Protein AF-A0A969GEF2-F1 (afdb_monomer_lite)

Radius of gyration: 19.79 Å; chains: 1; bounding box: 37×40×60 Å

Foldseek 3Di:
DVVVVVVVCVVVVPPDPPPVFQWDWDADPQFIFTATPVRHGQGDRAFNDWDGDDPQWIWTAHPQFIFIAGSNRHTPGDRHHNDDDPPPDDPDPPPDDD

Secondary structure (DSSP, 8-state):
--HHHHHHHHHHTTS--------EEEEETTEEEEE-TT--EEEEEEESEEPPPBTTEEEEEETTEEEEEETT--EEEEEEES----TT--S-------

Structure (mmCIF, N/CA/C/O backbone):
data_AF-A0A969GEF2-F1
#
_entry.id   AF-A0A969GEF2-F1
#
loop_
_atom_site.group_PDB
_atom_site.id
_atom_site.type_symbol
_atom_site.label_atom_id
_atom_site.label_alt_id
_atom_site.label_comp_id
_atom_site.label_asym_id
_atom_site.label_entity_id
_atom_site.label_seq_id
_atom_site.pdbx_PDB_ins_code
_atom_site.Cartn_x
_atom_site.Cartn_y
_atom_site.Cartn_z
_atom_site.occupancy
_atom_site.B_iso_or_equiv
_atom_site.auth_seq_id
_atom_site.auth_comp_id
_atom_site.auth_asym_id
_atom_site.auth_atom_id
_atom_site.pdbx_PDB_model_num
ATOM 1 N N . MET A 1 1 ? 26.953 -11.113 44.755 1.00 65.56 1 MET A N 1
ATOM 2 C CA . MET A 1 1 ? 27.194 -11.676 43.407 1.00 65.56 1 MET A CA 1
ATOM 3 C C . MET A 1 1 ? 25.943 -12.268 42.740 1.00 65.56 1 MET A C 1
ATOM 5 O O . MET A 1 1 ? 25.931 -12.349 41.527 1.00 65.56 1 MET A O 1
ATOM 9 N N . GLN A 1 2 ? 24.857 -12.590 43.465 1.00 53.56 2 GLN A N 1
ATOM 10 C CA . GLN A 1 2 ? 23.632 -13.166 42.866 1.00 53.56 2 GLN A CA 1
ATOM 11 C C . GLN A 1 2 ? 22.515 -12.143 42.543 1.00 53.56 2 GLN A C 1
ATOM 13 O O . GLN A 1 2 ? 21.605 -12.444 41.783 1.00 53.56 2 GLN A O 1
ATOM 18 N N . LYS A 1 3 ? 22.599 -10.907 43.067 1.00 56.09 3 LYS A N 1
ATOM 19 C CA . LYS A 1 3 ? 21.595 -9.843 42.836 1.00 56.09 3 LYS A CA 1
ATOM 20 C C . LYS A 1 3 ? 21.716 -9.151 41.464 1.00 56.09 3 LYS A C 1
ATOM 22 O O . LYS A 1 3 ? 20.716 -8.696 40.929 1.00 56.09 3 LYS A O 1
ATOM 27 N N . ILE A 1 4 ? 22.919 -9.107 40.882 1.00 57.91 4 ILE A N 1
ATOM 28 C CA . ILE A 1 4 ? 23.176 -8.496 39.560 1.00 57.91 4 ILE A CA 1
ATOM 29 C C . ILE A 1 4 ? 22.691 -9.416 38.424 1.00 57.91 4 ILE A C 1
ATOM 31 O O . ILE A 1 4 ? 22.167 -8.934 37.426 1.00 57.91 4 ILE A O 1
ATOM 35 N N . LEU A 1 5 ? 22.773 -10.739 38.614 1.00 57.12 5 LEU A N 1
ATOM 36 C CA . LEU A 1 5 ? 22.348 -11.734 37.624 1.00 57.12 5 LEU A CA 1
ATOM 37 C C . LEU A 1 5 ? 20.826 -11.699 37.368 1.00 57.12 5 LEU A C 1
ATOM 39 O O . LEU A 1 5 ? 20.389 -11.872 36.239 1.00 57.12 5 LEU A O 1
ATOM 43 N N . ILE A 1 6 ? 20.021 -11.411 38.399 1.00 64.50 6 ILE A N 1
ATOM 44 C CA . ILE A 1 6 ? 18.550 -11.340 38.303 1.00 64.50 6 ILE A CA 1
ATOM 45 C C . ILE A 1 6 ? 18.090 -10.096 37.521 1.00 64.50 6 ILE A C 1
ATOM 47 O O . ILE A 1 6 ? 17.159 -10.184 36.728 1.00 64.50 6 ILE A O 1
ATOM 51 N N . LEU A 1 7 ? 18.765 -8.953 37.686 1.00 61.06 7 LEU A N 1
ATOM 52 C CA . LEU A 1 7 ? 18.462 -7.724 36.937 1.00 61.06 7 LEU A CA 1
ATOM 53 C C . LEU A 1 7 ? 18.796 -7.859 35.445 1.00 61.06 7 LEU A C 1
ATOM 55 O O . LEU A 1 7 ? 18.048 -7.375 34.604 1.00 61.06 7 LEU A O 1
ATOM 59 N N . ILE A 1 8 ? 19.876 -8.571 35.117 1.00 65.50 8 ILE A N 1
ATOM 60 C CA . ILE A 1 8 ? 20.242 -8.892 33.733 1.00 65.50 8 ILE A CA 1
ATOM 61 C C . ILE A 1 8 ? 19.180 -9.814 33.114 1.00 65.50 8 ILE A C 1
ATOM 63 O O . ILE A 1 8 ? 18.692 -9.533 32.028 1.00 65.50 8 ILE A O 1
ATOM 67 N N . LEU A 1 9 ? 18.715 -10.845 33.822 1.00 63.25 9 LEU A N 1
ATOM 68 C CA . LEU A 1 9 ? 17.666 -11.738 33.308 1.00 63.25 9 LEU A CA 1
ATOM 69 C C . LEU A 1 9 ? 16.313 -11.032 33.083 1.00 63.25 9 LEU A C 1
ATOM 71 O O . LEU A 1 9 ? 15.612 -11.373 32.135 1.00 63.25 9 LEU A O 1
ATOM 75 N N . LEU A 1 10 ? 15.971 -10.014 33.883 1.00 64.75 10 LEU A N 1
ATOM 76 C CA . LEU A 1 10 ? 14.779 -9.180 33.659 1.00 64.75 10 LEU A CA 1
ATOM 77 C C . LEU A 1 10 ? 14.934 -8.224 32.461 1.00 64.75 10 LEU A C 1
ATOM 79 O O . LEU A 1 10 ? 13.957 -7.955 31.771 1.00 64.75 10 LEU A O 1
ATOM 83 N N . LEU A 1 11 ? 16.152 -7.746 32.184 1.00 60.38 11 LEU A N 1
ATOM 84 C CA . LEU A 1 11 ? 16.455 -6.889 31.028 1.00 60.38 11 LEU A CA 1
ATOM 85 C C . LEU A 1 11 ? 16.587 -7.674 29.712 1.00 60.38 11 LEU A C 1
ATOM 87 O O . LEU A 1 11 ? 16.254 -7.145 28.654 1.00 60.38 11 LEU A O 1
ATOM 91 N N . PHE A 1 12 ? 17.055 -8.924 29.762 1.00 62.41 12 PHE A N 1
ATOM 92 C CA . PHE A 1 12 ? 17.135 -9.817 28.600 1.00 62.41 12 PHE A CA 1
ATOM 93 C C . PHE A 1 12 ? 15.809 -10.547 28.326 1.00 62.41 12 PHE A C 1
ATOM 95 O O . PHE A 1 12 ? 15.502 -10.819 27.172 1.00 62.41 12 PHE A O 1
ATOM 102 N N . GLY A 1 13 ? 14.983 -10.812 29.348 1.00 52.25 13 GLY A N 1
ATOM 103 C CA . GLY A 1 13 ? 13.677 -11.472 29.184 1.00 52.25 13 GLY A CA 1
ATOM 104 C C . GLY A 1 13 ? 12.592 -10.610 28.523 1.00 52.25 13 GLY A C 1
ATOM 105 O O . GLY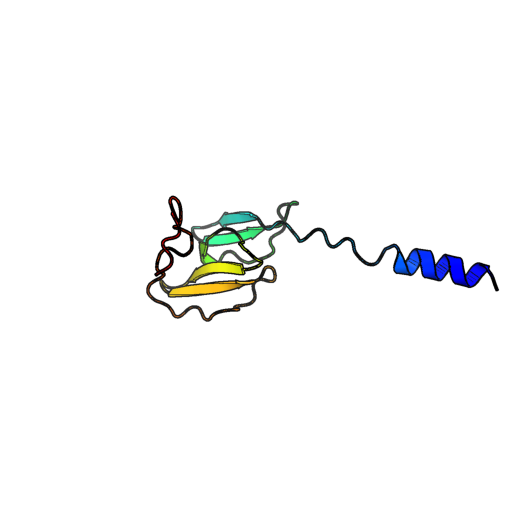 A 1 13 ? 11.577 -11.141 28.084 1.00 52.25 13 GLY A O 1
ATOM 106 N N . VAL A 1 14 ? 12.805 -9.292 28.441 1.00 52.91 14 VAL A N 1
ATOM 107 C CA . VAL A 1 14 ? 11.897 -8.321 27.795 1.00 52.91 14 VAL A CA 1
ATOM 108 C C . VAL A 1 14 ? 12.409 -7.884 26.416 1.00 52.91 14 VAL A C 1
ATOM 110 O O . VAL A 1 14 ? 11.735 -7.135 25.713 1.00 52.91 14 VAL A O 1
ATOM 113 N N . GLN A 1 15 ? 13.565 -8.382 25.965 1.00 52.00 15 GLN A N 1
ATOM 114 C CA . GLN A 1 15 ? 14.027 -8.157 24.595 1.00 52.00 15 GLN A CA 1
ATOM 115 C C . GLN A 1 15 ? 13.309 -9.125 23.647 1.00 52.00 15 GLN A C 1
ATOM 117 O O . GLN A 1 15 ? 13.797 -10.177 23.259 1.00 52.00 15 GLN A O 1
ATOM 122 N N . THR A 1 16 ? 12.067 -8.717 23.401 1.00 47.94 16 THR A N 1
ATOM 123 C CA . THR A 1 16 ? 11.316 -8.801 22.156 1.00 47.94 16 THR A CA 1
ATOM 124 C C . THR A 1 16 ? 10.965 -10.199 21.641 1.00 47.94 16 THR A C 1
ATOM 126 O O . THR A 1 16 ? 11.554 -10.753 20.719 1.00 47.94 16 THR A O 1
ATOM 129 N N . LEU A 1 17 ? 9.820 -10.699 22.123 1.00 50.62 17 LEU A N 1
ATOM 130 C CA . LEU A 1 17 ? 8.889 -11.372 21.221 1.00 50.62 17 LEU A CA 1
ATOM 131 C C . LEU A 1 17 ? 8.349 -10.286 20.281 1.00 50.62 17 LEU A C 1
ATOM 133 O O . LEU A 1 17 ? 7.319 -9.672 20.562 1.00 50.62 17 LEU A O 1
ATOM 137 N N . GLU A 1 18 ? 9.083 -9.977 19.213 1.00 56.28 18 GLU A N 1
ATOM 138 C CA . GLU A 1 18 ? 8.524 -9.179 18.127 1.00 56.28 18 GLU A CA 1
ATOM 139 C C . GLU A 1 18 ? 7.426 -10.028 17.499 1.00 56.28 18 GLU A C 1
ATOM 141 O O . GLU A 1 18 ? 7.662 -10.865 16.631 1.00 56.28 18 GLU A O 1
ATOM 146 N N . ALA A 1 19 ? 6.199 -9.860 17.990 1.00 52.69 19 ALA A N 1
ATOM 147 C CA . ALA A 1 19 ? 5.040 -10.186 17.193 1.00 52.69 19 ALA A CA 1
ATOM 148 C C . ALA A 1 19 ? 5.208 -9.375 15.909 1.00 52.69 19 ALA A C 1
ATOM 150 O O . ALA A 1 19 ? 5.039 -8.155 15.925 1.00 52.69 19 ALA A O 1
ATOM 151 N N . GLN A 1 20 ? 5.640 -10.045 14.838 1.00 54.19 20 GLN A N 1
ATOM 152 C CA . GLN A 1 20 ? 5.740 -9.479 13.503 1.00 54.19 20 GLN A CA 1
ATOM 153 C C . GLN A 1 20 ? 4.446 -8.706 13.261 1.00 54.19 20 GLN A C 1
ATOM 155 O O . GLN A 1 20 ? 3.358 -9.292 13.261 1.00 54.19 20 GLN A O 1
ATOM 160 N N . GLN A 1 21 ? 4.551 -7.375 13.207 1.00 63.88 21 GLN A N 1
ATOM 161 C CA . GLN A 1 21 ? 3.378 -6.513 13.222 1.00 63.88 21 GLN A CA 1
ATOM 162 C C . GLN A 1 21 ? 2.507 -6.897 12.031 1.00 63.88 21 GLN A C 1
ATOM 164 O O . GLN A 1 21 ? 2.909 -6.761 10.878 1.00 63.88 21 GLN A O 1
ATOM 169 N N . THR A 1 22 ? 1.327 -7.449 12.313 1.00 81.31 22 THR A N 1
ATOM 170 C CA . THR A 1 22 ? 0.408 -7.869 11.260 1.00 81.31 22 THR A CA 1
ATOM 171 C C . THR A 1 22 ? -0.248 -6.618 10.700 1.00 81.31 22 THR A C 1
ATOM 173 O O . THR A 1 22 ? -1.192 -6.078 11.280 1.00 81.31 22 THR A O 1
ATOM 176 N N . LEU A 1 23 ? 0.299 -6.132 9.590 1.00 93.62 23 LEU A N 1
ATOM 177 C CA . LEU A 1 23 ? -0.241 -4.996 8.865 1.00 93.62 23 LEU A CA 1
ATOM 178 C C . LEU A 1 23 ? -1.463 -5.415 8.057 1.00 93.62 23 LEU A C 1
ATOM 180 O O . LEU A 1 23 ? -1.486 -6.464 7.415 1.00 93.62 23 LEU A O 1
ATOM 184 N N . ARG A 1 24 ? -2.483 -4.563 8.072 1.00 95.69 24 ARG A N 1
ATOM 185 C CA . ARG A 1 24 ? -3.710 -4.737 7.299 1.00 95.69 24 ARG A CA 1
ATOM 186 C C . ARG A 1 24 ? -3.856 -3.568 6.347 1.00 95.69 24 ARG A C 1
ATOM 188 O O . ARG A 1 24 ? -3.740 -2.415 6.762 1.00 95.69 24 ARG A O 1
ATOM 195 N N . LYS A 1 25 ? -4.135 -3.860 5.080 1.00 96.81 25 LYS A N 1
ATOM 196 C CA . LYS A 1 25 ? -4.459 -2.827 4.097 1.00 96.81 25 LYS A CA 1
ATOM 197 C C . LYS A 1 25 ? -5.750 -2.110 4.493 1.00 96.81 25 LYS A C 1
ATOM 199 O O . LYS A 1 25 ? -6.725 -2.741 4.903 1.00 96.81 25 LYS A O 1
ATOM 204 N N . LYS A 1 26 ? -5.761 -0.789 4.357 1.00 98.00 26 LYS A N 1
ATOM 205 C CA . LYS A 1 26 ? -6.937 0.058 4.573 1.00 98.00 26 LYS A CA 1
ATOM 206 C C . LYS A 1 26 ? -7.006 1.091 3.456 1.00 98.00 26 LYS A C 1
ATOM 208 O O . LYS A 1 26 ? -5.972 1.581 3.009 1.00 98.00 26 LYS A O 1
ATOM 213 N N . LYS A 1 27 ? -8.224 1.401 3.016 1.00 98.06 27 LYS A N 1
ATOM 214 C CA . LYS A 1 27 ? -8.493 2.371 1.954 1.00 98.06 27 LYS A CA 1
ATOM 215 C C . LYS A 1 27 ? -9.100 3.647 2.544 1.00 98.06 27 LYS A C 1
ATOM 217 O O . LYS A 1 27 ? -10.029 3.558 3.346 1.00 98.06 27 LYS A O 1
ATOM 222 N N . GLU A 1 28 ? -8.591 4.805 2.137 1.00 98.12 28 GLU A N 1
ATOM 223 C CA . GLU A 1 28 ? -9.076 6.138 2.510 1.00 98.12 28 GLU A CA 1
ATOM 224 C C . GLU A 1 28 ? -8.897 7.093 1.317 1.00 98.12 28 GLU A C 1
ATOM 226 O O . GLU A 1 28 ? -7.836 7.114 0.702 1.00 98.12 28 GLU A O 1
ATOM 231 N N . ASN A 1 29 ? -9.940 7.854 0.954 1.00 97.06 29 ASN A N 1
ATOM 232 C CA . ASN A 1 29 ? -9.936 8.786 -0.193 1.00 97.06 29 ASN A CA 1
ATOM 233 C C . ASN A 1 29 ? -9.384 8.181 -1.497 1.00 97.06 29 ASN A C 1
ATOM 235 O O . ASN A 1 29 ? -8.531 8.759 -2.162 1.00 97.06 29 ASN A O 1
ATOM 239 N N . ASP A 1 30 ? -9.848 6.980 -1.831 1.00 97.06 30 ASP A N 1
ATOM 240 C CA . ASP A 1 30 ? -9.402 6.202 -2.991 1.00 97.06 30 ASP A CA 1
ATOM 241 C C . ASP A 1 30 ? -7.955 5.701 -3.006 1.00 97.06 30 ASP A C 1
ATOM 243 O O . ASP A 1 30 ? -7.582 4.956 -3.911 1.00 97.06 30 ASP A O 1
ATOM 247 N N . LEU A 1 31 ? -7.195 5.964 -1.946 1.00 98.56 31 LEU A N 1
ATOM 248 C CA . LEU A 1 31 ? -5.823 5.506 -1.788 1.00 98.56 31 LEU A CA 1
ATOM 249 C C . LEU A 1 31 ? -5.709 4.453 -0.686 1.00 98.56 31 LEU A C 1
ATOM 251 O O . LEU A 1 31 ? -6.446 4.437 0.300 1.00 98.56 31 LEU A O 1
ATOM 255 N N . TRP A 1 32 ? -4.760 3.547 -0.862 1.00 98.56 32 TRP A N 1
ATOM 256 C CA . TRP A 1 32 ? -4.440 2.479 0.066 1.00 98.56 32 TRP A CA 1
ATOM 257 C C . TRP A 1 32 ? -3.208 2.820 0.895 1.00 98.56 32 TRP A C 1
ATOM 259 O O . TRP A 1 32 ? -2.236 3.394 0.399 1.00 98.56 32 TRP A O 1
ATOM 269 N N . GLY A 1 33 ? -3.263 2.404 2.155 1.00 98.12 33 GLY A N 1
ATOM 270 C CA . GLY A 1 33 ? -2.165 2.388 3.110 1.00 98.12 33 GLY A CA 1
ATOM 271 C C . GLY A 1 33 ? -2.267 1.143 3.989 1.00 98.12 33 GLY A C 1
ATOM 272 O O . GLY A 1 33 ? -3.113 0.269 3.759 1.00 98.12 33 GLY A O 1
ATOM 273 N N . PHE A 1 34 ? -1.432 1.064 5.020 1.00 98.00 34 PHE A N 1
ATOM 274 C CA . PHE A 1 34 ? -1.437 -0.059 5.956 1.00 98.00 34 PHE A CA 1
ATOM 275 C C . PHE A 1 34 ? -1.542 0.420 7.397 1.00 98.00 34 PHE A C 1
ATOM 277 O O . PHE A 1 34 ? -0.876 1.372 7.808 1.00 98.00 34 PHE A O 1
ATOM 284 N N . VAL A 1 35 ? -2.374 -0.274 8.168 1.00 96.81 35 VAL A N 1
ATOM 285 C CA . VAL A 1 35 ? -2.579 -0.040 9.598 1.00 96.81 35 VAL A CA 1
ATOM 286 C C . VAL A 1 35 ? -2.178 -1.267 10.407 1.00 96.81 35 VAL A C 1
ATOM 288 O O . VAL A 1 35 ? -2.241 -2.392 9.908 1.00 96.81 35 VAL A O 1
ATOM 291 N N . ASP A 1 36 ? -1.805 -1.068 11.666 1.00 94.19 36 ASP A N 1
ATOM 292 C CA . ASP A 1 36 ? -1.538 -2.169 12.592 1.00 94.19 36 ASP A CA 1
ATOM 293 C C . ASP A 1 36 ? -2.833 -2.828 13.131 1.00 94.19 36 ASP A C 1
ATOM 295 O O . ASP A 1 36 ? -3.967 -2.546 12.706 1.00 94.19 36 ASP A O 1
ATOM 299 N N . SER A 1 37 ? -2.678 -3.742 14.092 1.00 91.06 37 SER A N 1
ATOM 300 C CA . SER A 1 37 ? -3.793 -4.433 14.749 1.00 91.06 37 SER A CA 1
ATOM 301 C C . SER A 1 37 ? -4.699 -3.496 15.564 1.00 91.06 37 SER A C 1
ATOM 303 O O . SER A 1 37 ? -5.899 -3.767 15.670 1.00 91.06 37 SER A O 1
ATOM 305 N N . SER A 1 38 ? -4.166 -2.376 16.062 1.00 93.69 38 SER A N 1
ATOM 306 C CA . SER A 1 38 ? -4.912 -1.327 16.770 1.00 93.69 38 SER A CA 1
ATOM 307 C C . SER A 1 38 ? -5.634 -0.356 15.827 1.00 93.69 38 SER A C 1
ATOM 309 O O . SER A 1 38 ? -6.527 0.373 16.253 1.00 93.69 38 SER A O 1
ATOM 311 N N . GLY A 1 39 ? -5.283 -0.369 14.537 1.00 92.50 39 GLY A N 1
ATOM 312 C CA . GLY A 1 39 ? -5.794 0.563 13.534 1.00 92.50 39 GLY A CA 1
ATOM 313 C C . GLY A 1 39 ? -4.948 1.829 13.380 1.00 92.50 39 GLY A C 1
ATOM 314 O O . GLY A 1 39 ? -5.351 2.733 12.647 1.00 92.50 39 GLY A O 1
ATOM 315 N N . LYS A 1 40 ? -3.780 1.898 14.029 1.00 95.25 40 LYS A N 1
ATOM 316 C CA . LYS A 1 40 ? -2.812 2.983 13.845 1.00 95.25 40 LYS A CA 1
ATOM 317 C C . LYS A 1 40 ? -2.228 2.910 12.437 1.00 95.25 40 LYS A C 1
ATOM 319 O O . LYS A 1 40 ? -1.841 1.837 11.981 1.00 95.25 40 LYS A O 1
ATOM 324 N N . LEU A 1 41 ? -2.146 4.058 11.767 1.00 96.25 41 LEU A N 1
ATOM 325 C CA . LEU A 1 41 ? -1.521 4.180 10.452 1.00 96.25 41 LEU A CA 1
ATOM 326 C C . LEU A 1 41 ? -0.013 3.933 10.550 1.00 96.25 41 LEU A C 1
ATOM 328 O O . LEU A 1 41 ? 0.676 4.595 11.326 1.00 96.25 41 LEU A O 1
ATOM 332 N N . MET A 1 42 ? 0.468 2.976 9.761 1.00 96.69 42 MET A N 1
ATOM 333 C CA . MET A 1 42 ? 1.878 2.589 9.680 1.00 96.69 42 MET A CA 1
ATOM 334 C C . MET A 1 42 ? 2.480 2.967 8.327 1.00 96.69 42 MET A C 1
ATOM 336 O O . MET A 1 42 ? 3.624 3.397 8.267 1.00 96.69 42 MET A O 1
ATOM 340 N N . ILE A 1 43 ? 1.697 2.847 7.251 1.00 97.69 43 ILE A N 1
ATOM 341 C CA . ILE A 1 43 ? 2.084 3.235 5.893 1.00 97.69 43 ILE A CA 1
ATOM 342 C C . ILE A 1 43 ? 0.976 4.125 5.332 1.00 97.69 43 ILE A C 1
ATOM 344 O O . ILE A 1 43 ? -0.190 3.728 5.343 1.00 97.69 43 ILE A O 1
ATOM 348 N N . GLU A 1 44 ? 1.345 5.317 4.864 1.00 98.19 44 GLU A N 1
ATOM 349 C CA . GLU A 1 44 ? 0.418 6.360 4.406 1.00 98.19 44 GLU A CA 1
ATOM 350 C C . GLU A 1 44 ? -0.496 5.919 3.254 1.00 98.19 44 GLU A C 1
ATOM 352 O O . GLU A 1 44 ? -0.143 5.058 2.444 1.00 98.19 44 GLU A O 1
ATOM 357 N N . TYR A 1 45 ? -1.663 6.562 3.152 1.00 98.44 45 TYR A N 1
ATOM 358 C CA . TYR A 1 45 ? -2.599 6.382 2.043 1.00 98.44 45 TYR A CA 1
ATOM 359 C C . TYR A 1 45 ? -2.089 7.081 0.782 1.00 98.44 45 TYR A C 1
ATOM 361 O O . TYR A 1 45 ? -2.461 8.215 0.490 1.00 98.44 45 TYR A O 1
ATOM 369 N N . GLN A 1 46 ? -1.210 6.412 0.042 1.00 98.31 46 GLN A N 1
ATOM 370 C CA . GLN A 1 46 ? -0.567 6.987 -1.145 1.00 98.31 46 GLN A CA 1
ATOM 371 C C . GLN A 1 46 ? -0.519 6.049 -2.355 1.00 98.31 46 GLN A C 1
ATOM 373 O O . GLN A 1 46 ? 0.024 6.427 -3.395 1.00 98.31 46 GLN A O 1
ATOM 378 N N . TYR A 1 47 ? -1.062 4.837 -2.231 1.00 98.38 47 TYR A N 1
ATOM 379 C CA . TYR A 1 47 ? -1.020 3.828 -3.287 1.00 98.38 47 TYR A CA 1
ATOM 380 C C . TYR A 1 47 ? -2.385 3.666 -3.951 1.00 98.38 47 TYR A C 1
ATOM 382 O O . TYR A 1 47 ? -3.406 3.589 -3.274 1.00 98.38 47 TYR A O 1
ATOM 390 N N . GLN A 1 48 ? -2.413 3.571 -5.277 1.00 98.12 48 GLN A N 1
ATOM 391 C CA . GLN A 1 48 ? -3.644 3.314 -6.033 1.00 98.12 48 GLN A CA 1
ATOM 392 C C . GLN A 1 48 ? -4.134 1.875 -5.818 1.00 98.12 48 GLN A C 1
ATOM 394 O O . GLN A 1 48 ? -5.335 1.637 -5.725 1.00 98.12 48 GLN A O 1
ATOM 399 N N . AS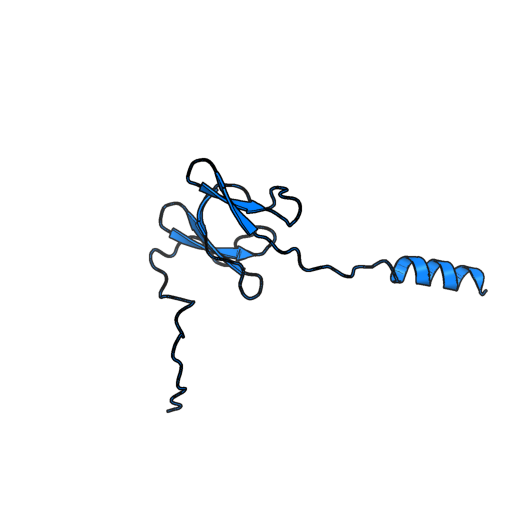N A 1 49 ? -3.203 0.924 -5.682 1.00 97.19 49 ASN A N 1
ATOM 400 C CA . ASN A 1 49 ? -3.471 -0.483 -5.390 1.00 97.19 49 ASN A CA 1
ATOM 401 C C . ASN A 1 49 ? -2.388 -1.063 -4.479 1.00 97.19 49 ASN A C 1
ATOM 403 O O . ASN A 1 49 ? -1.232 -0.644 -4.536 1.00 97.19 49 ASN A O 1
ATOM 407 N N . VAL A 1 50 ? -2.761 -2.044 -3.655 1.00 97.06 50 VAL A N 1
ATOM 408 C CA . VAL A 1 50 ? -1.835 -2.799 -2.798 1.00 97.06 50 VAL A CA 1
ATOM 409 C C . VAL A 1 50 ? -2.257 -4.263 -2.697 1.00 97.06 50 VAL A C 1
ATOM 411 O O . VAL A 1 50 ? -3.449 -4.580 -2.716 1.00 97.06 50 VAL A O 1
ATOM 414 N N . TYR A 1 51 ? -1.280 -5.149 -2.532 1.00 95.00 51 TYR A N 1
ATOM 415 C CA . TYR A 1 51 ? -1.484 -6.546 -2.153 1.00 95.00 51 TYR A CA 1
ATOM 416 C C . TYR A 1 51 ? -1.174 -6.758 -0.670 1.00 95.00 51 TYR A C 1
ATOM 418 O O . TYR A 1 51 ? -0.583 -5.901 -0.011 1.00 95.00 51 TYR A O 1
ATOM 426 N N . ASP A 1 52 ? -1.613 -7.895 -0.132 1.00 93.75 52 ASP A N 1
ATOM 427 C CA . ASP A 1 52 ? -1.264 -8.284 1.232 1.00 93.75 52 ASP A CA 1
ATOM 428 C C . ASP A 1 52 ? 0.237 -8.581 1.336 1.00 93.75 52 ASP A C 1
ATOM 430 O O . ASP A 1 52 ? 0.887 -8.936 0.349 1.00 93.75 52 ASP A O 1
ATOM 434 N N . PHE A 1 53 ? 0.783 -8.437 2.541 1.00 92.56 53 PHE A N 1
ATOM 435 C CA . PHE A 1 53 ? 2.168 -8.803 2.801 1.00 92.56 53 PHE A CA 1
ATOM 436 C C . PHE A 1 53 ? 2.365 -10.314 2.635 1.00 92.56 53 PHE A C 1
ATOM 438 O O . PHE A 1 53 ? 1.666 -11.113 3.259 1.00 92.56 53 PHE A O 1
ATOM 445 N N . TYR A 1 54 ? 3.361 -10.692 1.842 1.00 89.19 54 TYR A N 1
ATOM 446 C CA . TYR A 1 54 ? 3.858 -12.055 1.696 1.00 89.19 54 TYR A CA 1
ATOM 447 C C . TYR A 1 54 ? 5.378 -12.016 1.862 1.00 89.19 54 TYR A C 1
ATOM 449 O O . TYR A 1 54 ? 6.034 -11.169 1.266 1.00 89.19 54 TYR A O 1
ATOM 457 N N . GLU A 1 55 ? 5.937 -12.871 2.724 1.00 88.75 55 GLU A N 1
ATOM 458 C CA . GLU A 1 55 ? 7.385 -12.889 3.016 1.00 88.75 55 GLU A CA 1
ATOM 459 C C . GLU A 1 55 ? 7.977 -11.491 3.327 1.00 88.75 55 GLU A C 1
ATOM 461 O O . GLU A 1 55 ? 9.064 -11.136 2.884 1.00 88.75 55 GLU A O 1
ATOM 466 N N . ASN A 1 56 ? 7.259 -10.689 4.126 1.00 90.50 56 ASN A N 1
ATOM 467 C CA . ASN A 1 56 ? 7.634 -9.329 4.562 1.00 90.50 56 ASN A CA 1
ATOM 468 C C . ASN A 1 56 ? 7.647 -8.235 3.484 1.00 90.50 56 ASN A C 1
ATOM 470 O O . ASN A 1 56 ? 8.018 -7.100 3.794 1.00 90.50 56 ASN A O 1
ATOM 474 N N . VAL A 1 57 ? 7.185 -8.523 2.266 1.00 94.31 57 VAL A N 1
ATOM 475 C CA . VAL A 1 57 ? 7.011 -7.517 1.212 1.00 94.31 57 VAL A CA 1
ATOM 476 C C . VAL A 1 57 ? 5.564 -7.430 0.744 1.00 94.31 57 VAL A C 1
ATOM 478 O O . VAL A 1 57 ? 4.818 -8.406 0.788 1.00 94.31 57 VAL A O 1
ATOM 481 N N . ALA A 1 58 ? 5.161 -6.249 0.291 1.00 95.75 58 ALA A N 1
ATOM 482 C CA . ALA A 1 58 ? 3.872 -6.010 -0.341 1.00 95.75 58 ALA A CA 1
ATOM 483 C C . ALA A 1 58 ? 4.083 -5.355 -1.705 1.00 95.75 58 ALA A C 1
ATOM 485 O O . ALA A 1 58 ? 4.875 -4.422 -1.846 1.00 95.75 58 ALA A O 1
ATOM 486 N N . LEU A 1 59 ? 3.350 -5.845 -2.703 1.00 96.44 59 LEU A N 1
ATOM 487 C CA . LEU A 1 59 ? 3.273 -5.229 -4.021 1.00 96.44 59 LEU A CA 1
ATOM 488 C C . LEU A 1 59 ? 2.357 -4.003 -3.946 1.00 96.44 59 LEU A C 1
ATOM 490 O O . LEU A 1 59 ? 1.219 -4.111 -3.482 1.00 96.44 59 LEU A O 1
ATOM 494 N N . VAL A 1 60 ? 2.838 -2.854 -4.412 1.00 97.50 60 VAL A N 1
ATOM 495 C CA . VAL A 1 60 ? 2.106 -1.583 -4.383 1.00 97.50 60 VAL A CA 1
ATOM 496 C C . VAL A 1 60 ? 2.156 -0.880 -5.731 1.00 97.50 60 VAL A C 1
ATOM 498 O O . VAL A 1 60 ? 3.133 -1.015 -6.466 1.00 97.50 60 VAL A O 1
ATOM 501 N N . GLN A 1 61 ? 1.108 -0.115 -6.039 1.00 97.81 61 GLN A N 1
ATOM 502 C CA . GLN A 1 61 ? 1.002 0.678 -7.260 1.00 97.81 61 GLN A CA 1
ATOM 503 C C . GLN A 1 61 ? 0.930 2.172 -6.943 1.00 97.81 61 GLN A C 1
ATOM 505 O O . GLN A 1 61 ? 0.113 2.594 -6.119 1.00 97.81 61 GLN A O 1
ATOM 510 N N . LYS A 1 62 ? 1.744 2.979 -7.626 1.00 97.81 62 LYS A N 1
ATOM 511 C CA . LYS A 1 62 ? 1.707 4.444 -7.566 1.00 97.81 62 LYS A CA 1
ATOM 512 C C . LYS A 1 62 ? 1.985 5.022 -8.949 1.00 97.81 62 LYS A C 1
ATOM 514 O O . LYS A 1 62 ? 2.959 4.641 -9.589 1.00 97.81 62 LYS A O 1
ATOM 519 N N . ASN A 1 63 ? 1.159 5.975 -9.374 1.00 96.44 63 ASN A N 1
ATOM 520 C CA . ASN A 1 63 ? 1.206 6.581 -10.707 1.00 96.44 63 ASN A CA 1
ATOM 521 C C . ASN A 1 63 ? 1.221 5.532 -11.834 1.00 96.44 63 ASN A C 1
ATOM 523 O O . ASN A 1 63 ? 2.006 5.641 -12.766 1.00 96.44 63 ASN A O 1
ATOM 527 N N . ASP A 1 64 ? 0.393 4.495 -11.702 1.00 94.12 64 ASP A N 1
ATOM 528 C CA . ASP A 1 64 ? 0.257 3.357 -12.621 1.00 94.12 64 ASP A CA 1
ATOM 529 C C . ASP A 1 64 ? 1.462 2.399 -12.698 1.00 94.12 64 ASP A C 1
ATOM 531 O O . ASP A 1 64 ? 1.347 1.331 -13.299 1.00 94.12 64 ASP A O 1
ATOM 535 N N . PHE A 1 65 ? 2.564 2.694 -12.004 1.00 96.38 65 PHE A N 1
ATOM 536 C CA . PHE A 1 65 ? 3.724 1.811 -11.877 1.00 96.38 65 PHE A CA 1
ATOM 537 C C . PHE A 1 65 ? 3.675 0.979 -10.600 1.00 96.38 65 PHE A C 1
ATOM 539 O O . PHE A 1 65 ? 3.108 1.389 -9.586 1.00 96.38 65 PHE A O 1
ATOM 546 N N . TRP A 1 66 ? 4.317 -0.181 -10.645 1.00 97.19 66 TRP A N 1
ATOM 547 C CA . TRP A 1 66 ? 4.389 -1.153 -9.566 1.00 97.19 66 TRP A CA 1
ATOM 548 C C . TRP A 1 66 ? 5.791 -1.243 -8.976 1.00 97.19 66 TRP A C 1
ATOM 550 O O . TRP A 1 66 ? 6.781 -1.102 -9.692 1.00 97.19 66 TRP A O 1
ATOM 560 N N . GLY A 1 67 ? 5.861 -1.524 -7.678 1.00 96.44 67 GLY A N 1
ATOM 561 C CA . GLY A 1 67 ? 7.086 -1.834 -6.944 1.00 96.44 67 GLY A CA 1
ATOM 562 C C . GLY A 1 67 ? 6.768 -2.574 -5.647 1.00 96.44 67 GLY A C 1
ATOM 563 O O . GLY A 1 67 ? 5.604 -2.848 -5.346 1.00 96.44 67 GLY A O 1
ATOM 564 N N . PHE A 1 68 ? 7.790 -2.896 -4.860 1.00 96.81 68 PHE A N 1
ATOM 565 C CA . PHE A 1 68 ? 7.618 -3.603 -3.589 1.00 96.81 68 PHE A CA 1
ATOM 566 C C . PHE A 1 68 ? 8.047 -2.732 -2.423 1.00 96.81 68 PHE A C 1
ATOM 568 O O . PHE A 1 68 ? 9.085 -2.073 -2.488 1.00 96.81 68 PHE A O 1
ATOM 575 N N . ILE A 1 69 ? 7.283 -2.795 -1.335 1.00 97.62 69 ILE A N 1
ATOM 576 C CA . ILE A 1 69 ? 7.648 -2.190 -0.054 1.00 97.62 69 ILE A CA 1
ATOM 577 C C . ILE A 1 69 ? 7.784 -3.246 1.036 1.00 97.62 69 ILE A C 1
ATOM 579 O O . ILE A 1 69 ? 7.131 -4.287 0.970 1.00 97.62 69 ILE A O 1
ATOM 583 N N . ASN A 1 70 ? 8.597 -2.973 2.053 1.00 95.75 70 ASN A N 1
ATOM 584 C CA . ASN A 1 70 ? 8.631 -3.773 3.277 1.00 95.75 70 ASN A CA 1
ATOM 585 C C . ASN A 1 70 ? 7.581 -3.296 4.301 1.00 95.75 70 ASN A C 1
ATOM 587 O O . ASN A 1 70 ? 6.844 -2.334 4.077 1.00 95.75 70 ASN A O 1
ATOM 591 N N . SER A 1 71 ? 7.511 -3.965 5.455 1.00 93.69 71 SER A N 1
ATOM 592 C CA . SER A 1 71 ? 6.582 -3.617 6.541 1.00 93.69 71 SER A CA 1
ATOM 593 C C . SER A 1 71 ? 6.873 -2.273 7.219 1.00 93.69 71 SER A C 1
ATOM 595 O O . SER A 1 71 ? 6.020 -1.766 7.942 1.00 93.69 71 SER A O 1
ATOM 597 N N . ALA A 1 72 ? 8.050 -1.682 7.000 1.00 94.25 72 ALA A N 1
ATOM 598 C CA . ALA A 1 72 ? 8.354 -0.314 7.419 1.00 94.25 72 ALA A CA 1
ATOM 599 C C . ALA A 1 72 ? 7.881 0.734 6.390 1.00 94.25 72 ALA A C 1
ATOM 601 O O . ALA A 1 72 ? 7.981 1.931 6.643 1.00 94.25 72 ALA A O 1
ATOM 602 N N . GLY A 1 73 ? 7.346 0.299 5.243 1.00 95.56 73 GLY A N 1
ATOM 603 C CA . GLY A 1 73 ? 6.938 1.172 4.145 1.00 95.56 73 GLY A CA 1
ATOM 604 C C . GLY A 1 73 ? 8.088 1.606 3.236 1.00 95.56 73 GLY A C 1
ATOM 605 O O . GLY A 1 73 ? 7.882 2.449 2.365 1.00 95.56 73 GLY A O 1
ATOM 606 N N . GLU A 1 74 ? 9.284 1.047 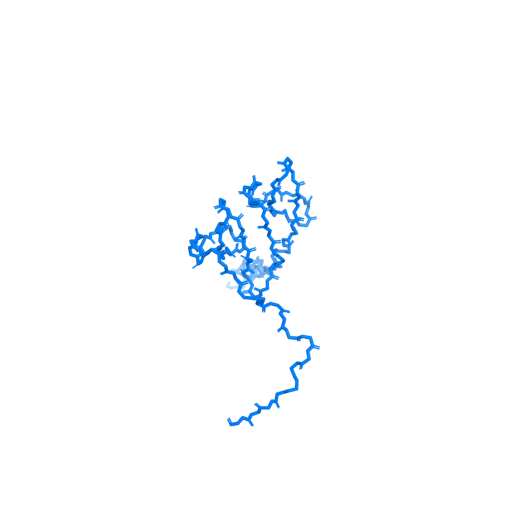3.416 1.00 97.25 74 GLU A N 1
ATOM 607 C CA . GLU A 1 74 ? 10.450 1.352 2.592 1.00 97.25 74 GLU A CA 1
ATOM 608 C C . GLU A 1 74 ? 10.344 0.628 1.252 1.00 97.25 74 GLU A C 1
ATOM 610 O O . GLU A 1 74 ? 9.969 -0.544 1.199 1.00 97.25 74 GLU A O 1
ATOM 615 N N . ILE A 1 75 ? 10.708 1.313 0.170 1.00 97.56 75 ILE A N 1
ATOM 616 C CA . ILE A 1 75 ? 10.737 0.741 -1.177 1.00 97.56 75 ILE A CA 1
ATOM 617 C C . ILE A 1 75 ? 11.915 -0.235 -1.277 1.00 97.56 75 ILE A C 1
ATOM 619 O O . ILE A 1 75 ? 13.073 0.171 -1.227 1.00 97.56 75 ILE A O 1
ATOM 623 N N . VAL A 1 76 ? 11.608 -1.522 -1.436 1.00 97.44 76 VAL A N 1
ATOM 624 C CA . VAL A 1 76 ? 12.578 -2.616 -1.628 1.00 97.44 76 VAL A CA 1
ATOM 625 C C . VAL A 1 76 ? 12.844 -2.851 -3.113 1.00 97.44 76 VAL A C 1
ATOM 627 O O . VAL A 1 76 ? 13.964 -3.162 -3.509 1.00 97.44 76 VAL A O 1
ATOM 630 N N . VAL A 1 77 ? 11.815 -2.676 -3.944 1.00 95.75 77 VAL A N 1
ATOM 631 C CA . VAL A 1 77 ? 11.914 -2.707 -5.407 1.00 95.75 77 VAL A CA 1
ATOM 632 C C . VAL A 1 77 ? 11.288 -1.419 -5.937 1.00 95.75 77 VAL A C 1
ATOM 634 O O . VAL A 1 77 ? 10.131 -1.158 -5.589 1.00 95.75 77 VAL A O 1
ATOM 637 N N . PRO A 1 78 ? 12.012 -0.624 -6.748 1.00 97.38 78 PRO A N 1
ATOM 638 C CA . PRO A 1 78 ? 11.524 0.648 -7.272 1.00 97.38 78 PRO A CA 1
ATOM 639 C C . PRO A 1 78 ? 10.142 0.552 -7.923 1.00 97.38 78 PRO A C 1
ATOM 641 O O . PRO A 1 78 ? 9.806 -0.442 -8.566 1.00 97.38 78 PRO A O 1
ATOM 644 N N . ILE A 1 79 ? 9.345 1.609 -7.760 1.00 96.69 79 ILE A N 1
ATOM 645 C CA . ILE A 1 79 ? 8.004 1.713 -8.341 1.00 96.69 79 ILE A CA 1
ATOM 646 C C . ILE A 1 79 ? 8.125 2.243 -9.775 1.00 96.69 79 ILE A C 1
ATOM 648 O O . ILE A 1 79 ? 7.877 3.417 -10.038 1.00 96.69 79 ILE A O 1
ATOM 652 N N . GLU A 1 80 ? 8.578 1.386 -10.685 1.00 96.69 80 GLU A N 1
ATOM 653 C CA . GLU A 1 80 ? 8.867 1.751 -12.082 1.00 96.69 80 GLU A CA 1
ATOM 654 C C . GLU A 1 80 ? 8.418 0.694 -13.105 1.00 96.69 80 GLU A C 1
ATOM 656 O O . GLU A 1 80 ? 8.617 0.860 -14.307 1.00 96.69 80 GLU A O 1
ATOM 661 N N . PHE A 1 81 ? 7.767 -0.382 -12.654 1.00 90.88 81 PHE A N 1
ATOM 662 C CA . PHE A 1 81 ? 7.313 -1.465 -13.526 1.00 90.88 81 PHE A CA 1
ATOM 663 C C . PHE A 1 81 ? 5.882 -1.208 -14.003 1.00 90.88 81 PHE A C 1
ATOM 665 O O . PHE A 1 81 ? 4.966 -1.099 -13.193 1.00 90.88 81 PHE A O 1
ATOM 672 N N . SER A 1 82 ? 5.663 -1.114 -15.316 1.00 89.31 82 SER A N 1
ATOM 673 C CA . SER A 1 82 ? 4.333 -0.860 -15.898 1.00 89.31 82 SER A CA 1
ATOM 674 C C . SER A 1 82 ? 3.405 -2.077 -15.853 1.00 89.31 82 SER A C 1
ATOM 676 O O . SER A 1 82 ? 2.190 -1.942 -15.964 1.00 89.31 82 SER A O 1
ATOM 678 N N . GLU A 1 83 ? 3.968 -3.273 -15.693 1.00 80.00 83 GLU A N 1
ATOM 679 C CA . GLU A 1 83 ? 3.240 -4.535 -15.666 1.00 80.00 83 GLU A CA 1
ATOM 680 C C . GLU A 1 83 ? 3.843 -5.459 -14.612 1.00 80.00 83 GLU A C 1
ATOM 682 O O . GLU A 1 83 ? 5.061 -5.524 -14.438 1.00 80.00 83 GLU A O 1
ATOM 687 N N . VAL A 1 84 ? 2.982 -6.211 -13.932 1.00 75.81 84 VAL A N 1
ATOM 688 C CA . VAL A 1 84 ? 3.387 -7.272 -13.011 1.00 75.81 84 VAL A CA 1
ATOM 689 C C . VAL A 1 84 ? 2.672 -8.531 -13.459 1.00 75.81 84 VAL A C 1
ATOM 691 O O . VAL A 1 84 ? 1.444 -8.596 -13.427 1.00 75.81 84 VAL A O 1
ATOM 694 N N . GLN A 1 85 ? 3.428 -9.535 -13.907 1.00 70.06 85 GLN A N 1
ATOM 695 C CA . GLN A 1 85 ? 2.855 -10.863 -14.117 1.00 70.06 85 GLN A CA 1
ATOM 696 C C . GLN A 1 85 ? 2.384 -11.398 -12.764 1.00 70.06 85 GLN A C 1
ATOM 698 O O . GLN A 1 85 ? 3.080 -11.199 -11.771 1.00 70.06 85 GLN A O 1
ATOM 703 N N . ASN A 1 86 ? 1.208 -12.035 -12.725 1.00 58.88 86 ASN A N 1
ATOM 704 C CA . ASN A 1 86 ? 0.556 -12.521 -11.505 1.00 58.88 86 ASN A CA 1
ATOM 705 C C . ASN A 1 86 ? 1.536 -13.268 -10.582 1.00 58.88 86 ASN A C 1
ATOM 707 O O . ASN A 1 86 ? 1.718 -14.477 -10.693 1.00 58.88 86 ASN A O 1
ATOM 711 N N . PHE A 1 87 ? 2.122 -12.551 -9.620 1.00 59.25 87 PHE A N 1
ATOM 712 C CA . PHE A 1 87 ? 3.070 -13.104 -8.652 1.00 59.25 87 PHE A CA 1
ATOM 713 C C . PHE A 1 87 ? 2.402 -14.156 -7.747 1.00 59.25 87 PHE A C 1
ATOM 715 O O . PHE A 1 87 ? 3.055 -15.062 -7.241 1.00 59.25 87 PHE A O 1
ATOM 722 N N . PHE A 1 88 ? 1.076 -14.070 -7.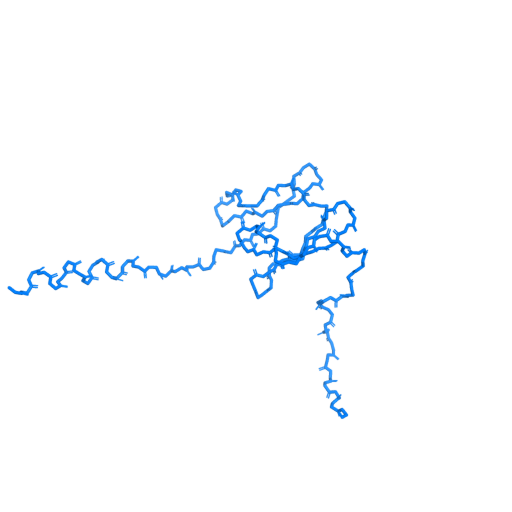588 1.00 54.00 88 PHE A 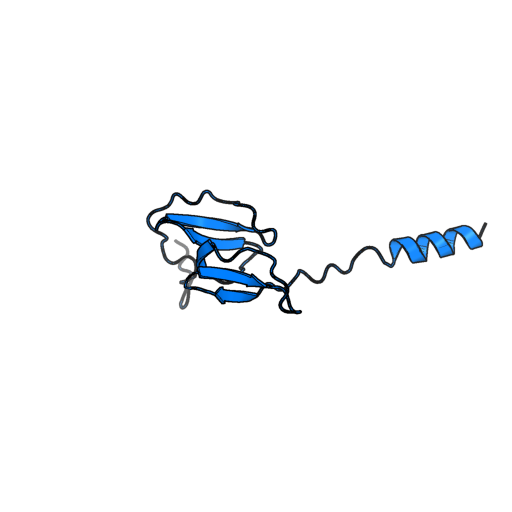N 1
ATOM 723 C CA . PHE A 1 88 ? 0.279 -14.924 -6.705 1.00 54.00 88 PHE A CA 1
ATOM 724 C C . PHE A 1 88 ? -0.500 -16.038 -7.425 1.00 54.00 88 PHE A C 1
ATOM 726 O O . PHE A 1 88 ? -1.300 -16.734 -6.794 1.00 54.00 88 PHE A O 1
ATOM 733 N N . GLU A 1 89 ? -0.286 -16.256 -8.726 1.00 47.97 89 GLU A N 1
ATOM 734 C CA . GLU A 1 89 ? -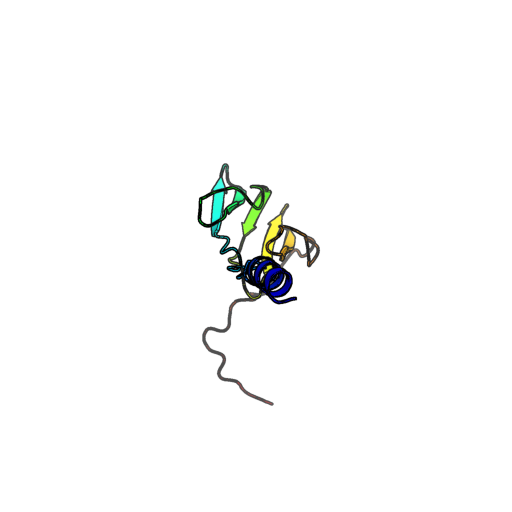0.877 -17.405 -9.414 1.00 47.97 89 GLU A CA 1
ATOM 735 C C . GLU A 1 89 ? 0.064 -18.608 -9.410 1.00 47.97 89 GLU A C 1
ATOM 737 O O . GLU A 1 89 ? 0.770 -18.889 -10.371 1.00 47.97 89 GLU A O 1
ATOM 742 N N . CYS A 1 90 ? -0.051 -19.433 -8.370 1.00 49.66 90 CYS A N 1
ATOM 743 C CA . CYS A 1 90 ? -0.080 -20.861 -8.646 1.00 49.66 90 CYS A CA 1
ATOM 744 C C . CYS A 1 90 ? -1.177 -21.579 -7.870 1.00 49.66 90 CYS A C 1
ATOM 746 O O . CYS A 1 90 ? -0.953 -22.203 -6.838 1.00 49.66 90 CYS A O 1
ATOM 748 N N . LYS A 1 91 ? -2.397 -21.528 -8.412 1.00 53.88 91 LYS A N 1
ATOM 749 C CA . LYS A 1 91 ? -3.522 -22.320 -7.896 1.00 53.88 91 LYS A CA 1
ATOM 750 C C . LYS A 1 91 ? -3.464 -23.797 -8.321 1.00 53.88 91 LYS A C 1
ATOM 752 O O . LYS A 1 91 ? -4.251 -24.577 -7.809 1.00 53.88 91 LYS A O 1
ATOM 757 N N . ASN A 1 92 ? -2.551 -24.183 -9.225 1.00 44.22 92 ASN A N 1
ATOM 758 C CA . ASN A 1 92 ? -2.413 -25.548 -9.762 1.00 44.22 92 ASN A CA 1
ATOM 759 C C . ASN A 1 92 ? -0.972 -25.894 -10.206 1.00 44.22 92 ASN A C 1
ATOM 761 O O . ASN A 1 92 ? -0.776 -26.466 -11.278 1.00 44.22 92 ASN A O 1
ATOM 765 N N . CYS A 1 93 ? 0.056 -25.582 -9.408 1.00 50.31 93 CYS A N 1
ATOM 766 C CA . CYS A 1 93 ? 1.419 -26.061 -9.686 1.00 50.31 93 CYS A CA 1
ATOM 767 C C . CYS A 1 93 ? 1.496 -27.579 -9.457 1.00 50.31 93 CYS A C 1
ATOM 769 O O . CYS A 1 93 ? 1.963 -28.046 -8.420 1.00 50.31 93 CYS A O 1
ATOM 771 N N . LYS A 1 94 ? 1.057 -28.380 -10.435 1.00 50.09 94 LYS A N 1
ATOM 772 C CA . LYS A 1 94 ? 1.629 -29.713 -10.624 1.00 50.09 94 LYS A CA 1
ATOM 773 C C . LYS A 1 94 ? 3.028 -29.467 -11.161 1.00 50.09 94 LYS A C 1
ATOM 775 O O . LYS A 1 94 ? 3.186 -29.104 -12.319 1.00 50.09 94 LYS A O 1
ATOM 780 N N . GLY A 1 95 ? 4.020 -29.562 -10.281 1.00 54.44 95 GLY A N 1
ATOM 781 C CA . GLY A 1 95 ? 5.415 -29.427 -10.667 1.00 54.44 95 GLY A CA 1
ATOM 782 C C . GLY A 1 95 ? 5.741 -30.432 -11.763 1.00 54.44 95 GLY A C 1
ATOM 783 O O . GLY A 1 95 ? 5.800 -31.630 -11.503 1.00 54.44 95 GLY A O 1
ATOM 784 N N . GLU A 1 96 ? 5.959 -29.944 -12.976 1.00 43.22 96 GLU A N 1
ATOM 785 C CA . GLU A 1 96 ? 6.635 -30.714 -14.004 1.00 43.22 96 GLU A CA 1
ATOM 786 C C . GLU A 1 96 ? 8.073 -30.213 -14.045 1.00 43.22 96 GLU A C 1
ATOM 788 O O . GLU A 1 96 ? 8.392 -29.171 -14.616 1.00 43.22 96 GLU A O 1
ATOM 793 N N . LYS A 1 97 ? 8.939 -30.949 -13.343 1.00 44.22 97 LYS A N 1
ATOM 794 C CA . LYS A 1 97 ? 10.374 -30.893 -13.590 1.00 44.22 97 LYS A CA 1
ATOM 795 C C . LYS A 1 97 ? 10.588 -31.384 -15.022 1.00 44.22 97 LYS A C 1
ATOM 797 O O . LYS A 1 97 ? 10.247 -32.530 -15.314 1.00 44.22 97 LYS A O 1
ATOM 802 N N . ARG A 1 98 ? 11.147 -30.539 -15.881 1.00 44.59 98 ARG A N 1
ATOM 803 C CA . ARG A 1 98 ? 11.977 -31.014 -16.988 1.00 44.59 98 ARG A CA 1
ATOM 804 C C . ARG A 1 98 ? 13.430 -30.868 -16.582 1.00 44.59 98 ARG A C 1
ATOM 806 O O . ARG A 1 98 ? 13.737 -29.846 -15.931 1.00 44.59 98 ARG A O 1
#

pLDDT: mean 80.89, std 19.73, range [43.22, 98.56]

Sequence (98 aa):
MQKILILILLLFGVQTLEAQQTLRKKKENDLWGFVDSSGKLMIEYQYQNVYDFYENVALVQKNDFWGFINSAGEIVVPIEFSEVQNFFECKNCKGEKR